Protein AF-A0A7X9C4D4-F1 (afdb_monomer_lite)

Secondary structure (DSSP, 8-state):
--HHHHHHHHHHHHHHHHHHHHHHHHHHHHHHHHHHHSTTHHHHTT-HHHHHHHHHHHHHHHHHHHHHHHHHHHHHHHHTT-TT--

pLDDT: mean 88.75, std 12.89, range [48.38, 98.81]

Foldseek 3Di:
DPVVVVLVVVLVVLVVVLVVLVVVLVVLVVVLCCCVPRVNVVVCVVVVVVSVVSVVVNVVSVVVSVVSVVVNVVSVVVVVPDPPPD

Structure (mmCIF, N/CA/C/O backbone):
data_AF-A0A7X9C4D4-F1
#
_entry.id   AF-A0A7X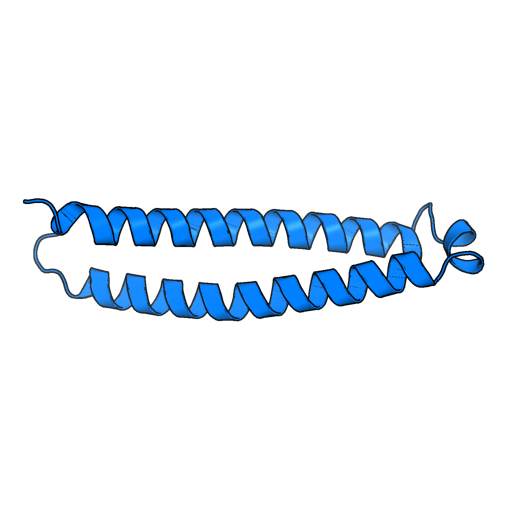9C4D4-F1
#
loop_
_atom_site.group_PDB
_atom_site.id
_atom_site.type_symbol
_atom_site.label_atom_id
_atom_site.label_alt_id
_atom_site.label_comp_id
_atom_site.label_asym_id
_atom_site.label_entity_id
_atom_site.label_seq_id
_atom_site.pdbx_PDB_ins_code
_atom_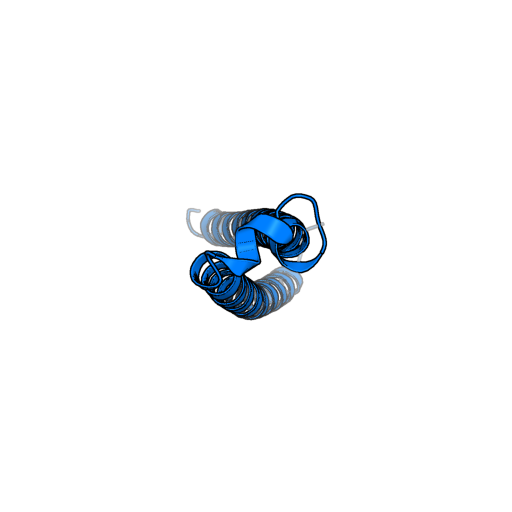site.Cartn_x
_atom_site.Cartn_y
_atom_site.Cartn_z
_atom_site.occupancy
_atom_site.B_iso_or_equiv
_atom_site.auth_seq_id
_atom_site.auth_comp_id
_atom_site.auth_asym_id
_atom_site.auth_atom_id
_atom_site.pdbx_PDB_model_num
ATOM 1 N N . MET A 1 1 ? -7.759 -7.865 31.438 1.00 48.38 1 MET A N 1
ATOM 2 C CA . MET A 1 1 ? -6.871 -6.721 31.131 1.00 48.38 1 MET A CA 1
ATOM 3 C C . MET A 1 1 ? -6.051 -6.909 29.843 1.00 48.38 1 MET A C 1
ATOM 5 O O . MET A 1 1 ? -5.424 -5.954 29.425 1.00 48.38 1 MET A O 1
ATOM 9 N N . MET A 1 2 ? -6.071 -8.083 29.188 1.00 53.94 2 MET A N 1
ATOM 10 C CA . MET A 1 2 ? -5.267 -8.373 27.981 1.00 53.94 2 MET A CA 1
ATOM 11 C C . MET A 1 2 ? -5.937 -7.918 26.663 1.00 53.94 2 MET A C 1
ATOM 13 O O . MET A 1 2 ? -5.267 -7.378 25.796 1.00 53.94 2 MET A O 1
ATOM 17 N N . GLN A 1 3 ? -7.271 -8.003 26.557 1.00 55.22 3 GLN A N 1
ATOM 18 C CA . GLN A 1 3 ? -8.008 -7.672 25.322 1.00 55.22 3 GLN A CA 1
ATOM 19 C C . GLN A 1 3 ? -8.076 -6.176 24.964 1.00 55.22 3 GLN A C 1
ATOM 21 O O . GLN A 1 3 ? -8.311 -5.844 23.809 1.00 55.22 3 GLN A O 1
ATOM 26 N N . LEU A 1 4 ? -7.858 -5.256 25.915 1.00 59.06 4 LEU A N 1
ATOM 27 C CA . LEU A 1 4 ? -7.899 -3.811 25.629 1.00 59.06 4 LEU A CA 1
ATOM 28 C C . LEU A 1 4 ? -6.670 -3.338 24.826 1.00 59.06 4 LEU A C 1
ATOM 30 O O . LEU 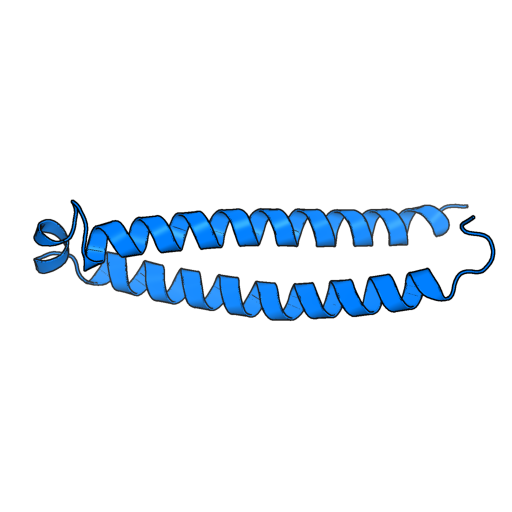A 1 4 ? -6.675 -2.225 24.323 1.00 59.06 4 LEU A O 1
ATOM 34 N N . TYR A 1 5 ? -5.621 -4.158 24.714 1.00 74.56 5 TYR A N 1
ATOM 35 C CA . TYR A 1 5 ? -4.396 -3.806 23.988 1.00 74.56 5 TYR A CA 1
ATOM 36 C C . TYR A 1 5 ? -4.301 -4.471 22.609 1.00 74.56 5 TYR A C 1
ATOM 38 O O . TYR A 1 5 ? -3.630 -3.945 21.727 1.00 74.56 5 TYR A O 1
ATOM 46 N N . GLU A 1 6 ? -4.985 -5.603 22.410 1.00 86.00 6 GLU A N 1
ATOM 47 C CA . GLU A 1 6 ? -4.938 -6.372 21.158 1.00 86.00 6 GLU A CA 1
ATOM 48 C C . GLU A 1 6 ? -5.553 -5.588 19.992 1.00 86.00 6 GLU A C 1
ATOM 50 O O . GLU A 1 6 ? -4.892 -5.413 18.975 1.00 86.00 6 GLU A O 1
ATOM 55 N N . TRP A 1 7 ? -6.742 -4.998 20.168 1.00 86.31 7 TRP A N 1
ATOM 56 C CA . TRP A 1 7 ? -7.385 -4.204 19.108 1.00 86.31 7 TRP A CA 1
ATOM 57 C C . TRP A 1 7 ? -6.558 -2.976 18.697 1.00 86.31 7 TRP A C 1
ATOM 59 O O . TRP A 1 7 ? -6.537 -2.606 17.524 1.00 86.31 7 TRP A O 1
ATOM 69 N N . LEU A 1 8 ? -5.868 -2.342 19.654 1.00 87.81 8 LEU A N 1
ATOM 70 C CA . LEU A 1 8 ? -5.019 -1.181 19.389 1.00 87.81 8 LEU A CA 1
ATOM 71 C C . LEU A 1 8 ? -3.776 -1.599 18.600 1.00 87.81 8 LEU A C 1
ATOM 73 O O . LEU A 1 8 ? -3.382 -0.910 17.661 1.00 87.81 8 LEU A O 1
ATOM 77 N N . LEU A 1 9 ? -3.181 -2.735 18.964 1.00 91.75 9 LEU A N 1
ATOM 78 C CA . LEU A 1 9 ? -2.053 -3.306 18.241 1.00 91.75 9 LEU A CA 1
ATOM 79 C C . LEU A 1 9 ? -2.456 -3.716 16.817 1.00 91.75 9 LEU A C 1
ATOM 81 O O . LEU A 1 9 ? -1.719 -3.428 15.877 1.00 91.75 9 LEU A O 1
ATOM 85 N N . ASP A 1 10 ? -3.626 -4.329 16.645 1.00 92.44 10 ASP A N 1
ATOM 86 C CA . ASP A 1 10 ? -4.162 -4.703 15.333 1.00 92.44 10 ASP A CA 1
ATOM 87 C C . ASP A 1 10 ? -4.390 -3.469 14.451 1.00 92.44 10 ASP A C 1
ATOM 89 O O . ASP A 1 10 ? -3.947 -3.442 13.302 1.00 92.44 10 ASP A O 1
ATOM 93 N N . TYR A 1 11 ? -4.987 -2.411 15.008 1.00 93.69 11 TYR A N 1
ATOM 94 C CA . TYR A 1 11 ? -5.163 -1.127 14.328 1.00 93.69 11 TYR A CA 1
ATOM 95 C C . TYR A 1 11 ? -3.820 -0.503 13.909 1.00 93.69 11 TYR A C 1
ATOM 97 O O . TYR A 1 11 ? -3.640 -0.113 12.754 1.00 93.69 11 TYR A O 1
ATOM 105 N N . GLN A 1 12 ? -2.844 -0.447 14.820 1.00 94.44 12 GLN A N 1
ATOM 106 C CA . GLN A 1 12 ? -1.512 0.091 14.525 1.00 94.44 12 GLN A CA 1
ATOM 107 C C . GLN A 1 12 ? -0.790 -0.730 13.451 1.00 94.44 12 GLN A C 1
ATOM 109 O O . GLN A 1 12 ? -0.186 -0.166 12.540 1.00 94.44 12 GLN A O 1
ATOM 114 N N . ASN A 1 13 ? -0.877 -2.059 13.518 1.00 97.06 13 ASN A N 1
ATOM 115 C CA . ASN A 1 13 ? -0.297 -2.947 12.515 1.00 97.06 13 ASN A CA 1
ATOM 116 C C . ASN A 1 13 ? -0.942 -2.752 11.141 1.00 97.06 13 ASN A C 1
ATOM 118 O O . ASN A 1 13 ? -0.229 -2.731 10.136 1.00 97.06 13 ASN A O 1
ATOM 122 N N . LEU A 1 14 ? -2.266 -2.581 11.091 1.00 97.88 14 LEU A N 1
ATOM 123 C CA . LEU A 1 14 ? -2.994 -2.287 9.861 1.00 97.88 14 LEU A CA 1
ATOM 124 C C . LEU A 1 14 ? -2.542 -0.954 9.252 1.00 97.88 14 LEU A C 1
ATOM 126 O O . LEU A 1 14 ? -2.182 -0.921 8.075 1.00 97.88 14 LEU A O 1
ATOM 130 N N . SER A 1 15 ? -2.463 0.105 10.062 1.00 97.62 15 SER A N 1
ATOM 131 C CA . SER A 1 15 ? -1.973 1.422 9.634 1.00 97.62 15 SER A CA 1
ATOM 132 C C . SER A 1 15 ? -0.541 1.352 9.092 1.00 97.62 15 SER A C 1
ATOM 134 O O . SER A 1 15 ? -0.277 1.805 7.981 1.00 97.62 15 SER A O 1
ATOM 136 N N . ASN A 1 16 ? 0.380 0.715 9.824 1.00 98.25 16 ASN A N 1
ATOM 137 C CA . ASN A 1 16 ? 1.774 0.549 9.393 1.00 98.25 16 ASN A CA 1
ATOM 138 C C . ASN A 1 16 ? 1.876 -0.249 8.085 1.00 98.25 16 ASN A C 1
ATOM 140 O O . ASN A 1 16 ? 2.741 -0.002 7.241 1.00 98.25 16 ASN A O 1
ATOM 144 N N . LYS A 1 17 ? 1.001 -1.244 7.908 1.00 98.50 17 LYS A N 1
ATOM 145 C CA . LYS A 1 17 ? 0.969 -2.055 6.694 1.00 98.50 17 LYS A CA 1
ATOM 146 C C . LYS A 1 17 ? 0.482 -1.249 5.491 1.00 98.50 17 LYS A C 1
ATOM 148 O O . LYS A 1 17 ? 1.044 -1.440 4.414 1.00 98.50 17 LYS A O 1
ATOM 153 N N . ILE A 1 18 ? -0.516 -0.381 5.666 1.00 98.75 18 ILE A N 1
ATOM 154 C CA . ILE A 1 18 ? -0.986 0.547 4.627 1.00 98.75 18 ILE A CA 1
ATOM 155 C C . ILE A 1 18 ? 0.152 1.487 4.225 1.00 98.75 18 ILE A C 1
ATOM 157 O O . ILE A 1 18 ? 0.521 1.493 3.055 1.00 98.75 18 ILE A O 1
ATOM 161 N N . GLU A 1 19 ? 0.796 2.158 5.184 1.00 98.62 19 GLU A N 1
ATOM 162 C CA . GLU A 1 19 ? 1.914 3.079 4.911 1.00 98.62 19 GLU A CA 1
ATOM 163 C C . GLU A 1 19 ? 3.051 2.383 4.139 1.00 98.62 19 GLU A C 1
ATOM 165 O O . GLU A 1 19 ? 3.599 2.902 3.163 1.00 98.62 19 GLU A O 1
ATOM 170 N N . TYR A 1 20 ? 3.381 1.145 4.521 1.00 98.62 20 TYR A N 1
ATOM 171 C CA . TYR A 1 20 ? 4.399 0.370 3.818 1.00 98.62 20 TYR A CA 1
ATOM 172 C C . TYR A 1 20 ? 3.988 -0.018 2.389 1.00 98.62 20 TYR A C 1
ATOM 174 O O . TYR A 1 20 ? 4.836 -0.059 1.492 1.00 98.62 20 TYR A O 1
ATOM 182 N N . LEU A 1 21 ? 2.710 -0.326 2.157 1.00 98.75 21 LEU A N 1
ATOM 183 C CA . LEU A 1 21 ? 2.192 -0.616 0.820 1.00 98.75 21 LEU A CA 1
ATOM 184 C C . LEU A 1 21 ? 2.160 0.642 -0.055 1.00 98.75 21 LEU A C 1
ATOM 186 O O . LEU A 1 21 ? 2.565 0.561 -1.211 1.00 98.75 21 LEU A O 1
ATOM 190 N N . GLU A 1 22 ? 1.778 1.799 0.487 1.00 98.75 22 GLU A N 1
ATOM 191 C CA . GLU A 1 22 ? 1.832 3.088 -0.217 1.00 98.75 22 GLU A CA 1
ATOM 192 C C . GLU A 1 22 ? 3.266 3.429 -0.637 1.00 98.75 22 GLU A C 1
ATOM 194 O O . GLU A 1 22 ? 3.526 3.720 -1.807 1.00 98.75 22 GLU A O 1
ATOM 199 N N . TYR A 1 23 ? 4.231 3.279 0.276 1.00 98.62 23 TYR A N 1
ATOM 200 C CA . TYR A 1 23 ? 5.651 3.453 -0.036 1.00 98.62 23 TYR A CA 1
ATOM 201 C C . TYR A 1 23 ? 6.113 2.537 -1.183 1.00 98.62 23 TYR A C 1
ATOM 203 O O . TYR A 1 23 ? 6.839 2.967 -2.091 1.00 98.62 23 TYR A O 1
ATOM 211 N N . GLN A 1 24 ? 5.705 1.264 -1.158 1.00 98.56 24 GLN A N 1
ATOM 212 C CA . GLN A 1 24 ? 6.033 0.318 -2.221 1.00 98.56 24 GLN A CA 1
ATOM 213 C C . GLN A 1 24 ? 5.361 0.678 -3.544 1.00 98.56 24 GLN A C 1
ATOM 215 O O . GLN A 1 24 ? 6.017 0.604 -4.585 1.00 98.56 24 GLN A O 1
ATOM 220 N N . LEU A 1 25 ? 4.090 1.074 -3.519 1.00 98.69 25 LEU A N 1
ATOM 221 C CA . LEU A 1 25 ? 3.346 1.492 -4.701 1.00 98.69 25 LEU A CA 1
ATOM 222 C C . LEU A 1 25 ? 4.061 2.649 -5.397 1.00 98.69 25 LEU A C 1
ATOM 224 O O . LEU A 1 25 ? 4.375 2.574 -6.585 1.00 98.69 25 LEU A O 1
ATOM 228 N N . ASP A 1 26 ? 4.405 3.675 -4.628 1.00 98.62 26 ASP A N 1
ATOM 229 C CA . ASP A 1 26 ? 5.121 4.853 -5.094 1.00 98.62 26 ASP A CA 1
ATOM 230 C C . ASP A 1 26 ? 6.480 4.508 -5.702 1.00 98.62 26 ASP A C 1
ATOM 232 O O . ASP A 1 26 ? 6.859 5.015 -6.763 1.00 98.62 26 ASP A O 1
ATOM 236 N N . ARG A 1 27 ? 7.232 3.619 -5.045 1.00 98.25 27 ARG A N 1
ATOM 237 C CA . ARG A 1 27 ? 8.513 3.134 -5.563 1.00 98.25 27 ARG A CA 1
ATOM 238 C C . ARG A 1 27 ? 8.342 2.410 -6.898 1.00 98.25 27 ARG A C 1
ATOM 240 O O . ARG A 1 27 ? 9.093 2.703 -7.827 1.00 98.25 27 ARG A O 1
ATOM 247 N N . ASN A 1 28 ? 7.379 1.496 -7.003 1.00 97.75 28 ASN A N 1
ATOM 248 C CA . ASN A 1 28 ? 7.153 0.722 -8.224 1.00 97.75 28 ASN A CA 1
ATOM 249 C C . ASN A 1 28 ? 6.612 1.593 -9.365 1.00 97.75 28 ASN A C 1
ATOM 251 O O . ASN A 1 28 ? 7.084 1.460 -10.489 1.00 97.75 28 ASN A O 1
ATOM 255 N N . LYS A 1 29 ? 5.720 2.553 -9.087 1.00 97.75 29 LYS A N 1
ATOM 256 C CA . LYS A 1 29 ? 5.249 3.535 -10.079 1.00 97.75 29 LYS A CA 1
ATOM 257 C C . LYS A 1 29 ? 6.390 4.395 -10.622 1.00 97.75 29 LYS A C 1
ATOM 259 O O . LYS A 1 29 ? 6.476 4.606 -11.832 1.00 97.75 29 LYS A O 1
ATOM 264 N N . ARG A 1 30 ? 7.303 4.861 -9.758 1.00 97.25 30 ARG A N 1
ATOM 265 C CA . ARG A 1 30 ? 8.510 5.590 -10.196 1.00 97.25 30 ARG A CA 1
ATOM 266 C C . ARG A 1 30 ? 9.414 4.729 -11.069 1.00 97.25 30 ARG A C 1
ATOM 268 O O . ARG A 1 30 ? 9.928 5.227 -12.065 1.00 97.25 30 ARG A O 1
ATOM 275 N N . GLU A 1 31 ? 9.604 3.464 -10.712 1.00 95.75 31 GLU A N 1
ATOM 276 C CA . GLU A 1 31 ? 10.418 2.551 -11.512 1.00 95.75 31 GLU A CA 1
ATOM 277 C C . GLU A 1 31 ? 9.762 2.260 -12.867 1.00 95.75 31 GLU A C 1
ATOM 279 O O . GLU A 1 31 ? 10.416 2.404 -13.895 1.00 95.75 31 GLU A O 1
ATOM 284 N N . LEU A 1 32 ? 8.460 1.963 -12.907 1.00 95.12 32 LEU A N 1
ATOM 285 C CA . LEU A 1 32 ? 7.727 1.765 -14.160 1.00 95.12 32 LEU A CA 1
ATOM 286 C C . LEU A 1 32 ? 7.853 2.988 -15.080 1.00 95.12 32 LEU A C 1
ATOM 288 O O . LEU A 1 32 ? 8.132 2.841 -16.268 1.00 95.12 32 LEU A O 1
ATOM 292 N N . LYS A 1 33 ? 7.749 4.201 -14.523 1.00 94.56 33 LYS A N 1
ATOM 293 C CA . LYS A 1 33 ? 7.965 5.449 -15.266 1.00 94.56 33 LYS A CA 1
ATOM 294 C C . LYS A 1 33 ? 9.339 5.487 -15.942 1.00 94.56 33 LYS A C 1
ATOM 296 O O . LYS A 1 33 ? 9.433 5.868 -17.106 1.00 94.56 33 LYS A O 1
ATOM 301 N N . ARG A 1 34 ? 10.400 5.043 -15.255 1.00 94.06 34 ARG A N 1
ATOM 302 C CA . ARG A 1 34 ? 11.754 4.957 -15.834 1.00 94.06 34 ARG A CA 1
ATOM 303 C C . ARG A 1 34 ? 11.810 4.022 -17.040 1.00 94.06 34 ARG A C 1
ATOM 305 O O . ARG A 1 34 ? 12.464 4.359 -18.024 1.00 94.06 34 ARG A O 1
ATOM 312 N N . TRP A 1 35 ? 11.106 2.892 -16.983 1.00 92.38 35 TRP A N 1
ATOM 313 C CA . TRP A 1 35 ? 11.047 1.896 -18.061 1.00 92.38 35 TRP A CA 1
ATOM 314 C C . TRP A 1 35 ? 10.173 2.303 -19.252 1.00 92.38 35 TRP A C 1
ATOM 316 O O . TRP A 1 35 ? 10.464 1.904 -20.380 1.00 92.38 35 TRP A O 1
ATOM 326 N N . VAL A 1 36 ? 9.103 3.065 -19.020 1.00 89.38 36 VAL A N 1
ATOM 327 C CA . VAL A 1 36 ? 8.139 3.441 -20.069 1.00 89.38 36 VAL A CA 1
ATOM 328 C C . VAL A 1 36 ? 8.539 4.736 -20.773 1.00 89.38 36 VAL A C 1
ATOM 330 O O . VAL A 1 36 ? 8.454 4.815 -21.997 1.00 89.38 36 VAL A O 1
ATOM 333 N N . GLU A 1 37 ? 8.992 5.738 -20.020 1.00 89.88 37 GLU A N 1
ATOM 334 C CA . GLU A 1 37 ? 9.233 7.094 -20.538 1.00 89.88 37 GLU A CA 1
ATOM 335 C C . GLU A 1 37 ? 10.505 7.765 -19.994 1.00 89.88 37 GLU A C 1
ATOM 337 O O . GLU A 1 37 ? 10.772 8.925 -20.304 1.00 89.88 37 GLU A O 1
ATOM 342 N N . GLY A 1 38 ? 11.283 7.073 -19.160 1.00 88.81 38 GLY A N 1
ATOM 343 C CA . GLY A 1 38 ? 12.475 7.631 -18.530 1.00 88.81 38 GLY A CA 1
ATOM 344 C C . GLY A 1 38 ? 13.787 7.084 -19.081 1.00 88.81 38 GLY A C 1
ATOM 345 O O . GLY A 1 38 ? 13.904 6.654 -20.227 1.00 88.81 38 GLY A O 1
ATOM 346 N N . ASP A 1 39 ? 14.806 7.106 -18.228 1.00 92.25 39 ASP A N 1
ATOM 347 C CA . ASP A 1 39 ? 16.185 6.747 -18.559 1.00 92.25 39 ASP A CA 1
ATOM 348 C C . ASP A 1 39 ? 16.360 5.290 -19.018 1.00 92.25 39 ASP A C 1
ATOM 350 O O . ASP A 1 39 ? 17.331 4.980 -19.710 1.00 92.25 39 ASP A O 1
ATOM 354 N N . LEU A 1 40 ? 15.412 4.406 -18.694 1.00 89.81 40 LEU A N 1
ATOM 355 C CA . LEU A 1 40 ? 15.432 2.992 -19.071 1.00 89.81 40 LEU A CA 1
ATOM 356 C C . LEU A 1 40 ? 14.546 2.666 -20.285 1.00 89.81 40 LEU A C 1
ATOM 358 O O . LEU A 1 40 ? 14.506 1.512 -20.710 1.00 89.81 40 LEU A O 1
ATOM 362 N N . GLN A 1 41 ? 13.886 3.652 -20.903 1.00 87.25 41 GLN A N 1
ATOM 363 C CA . GLN A 1 41 ? 12.986 3.428 -22.043 1.00 87.25 41 GLN A CA 1
ATOM 364 C C . GLN A 1 41 ? 13.672 2.718 -23.221 1.00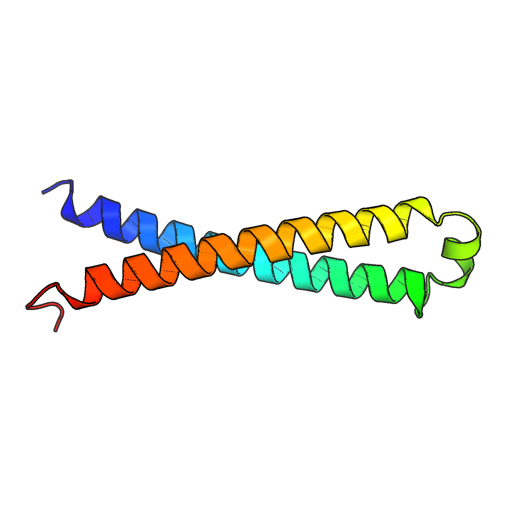 87.25 41 GLN A C 1
ATOM 366 O O . GLN A 1 41 ? 13.108 1.809 -23.827 1.00 87.25 41 GLN A O 1
ATOM 371 N N . ASN A 1 42 ? 14.921 3.076 -23.521 1.00 84.31 42 ASN A N 1
ATOM 372 C CA . ASN A 1 42 ? 15.672 2.450 -24.613 1.00 84.31 42 ASN A CA 1
ATOM 373 C C . ASN A 1 42 ? 16.185 1.042 -24.262 1.00 84.31 42 ASN A C 1
ATOM 375 O O . ASN A 1 42 ? 16.465 0.255 -25.164 1.00 84.31 42 ASN A O 1
ATOM 379 N N . VAL A 1 43 ? 16.290 0.711 -22.969 1.00 81.56 43 VAL A N 1
ATOM 380 C CA . VAL A 1 43 ? 16.595 -0.650 -22.493 1.00 81.56 43 VAL A CA 1
ATOM 381 C C . VAL A 1 43 ? 15.341 -1.526 -22.591 1.00 81.56 43 VAL A C 1
ATOM 383 O O . VAL A 1 43 ? 15.421 -2.681 -23.006 1.00 81.56 43 VAL A O 1
ATOM 386 N N . SER A 1 44 ? 14.164 -0.957 -22.299 1.00 65.50 44 SER A N 1
ATOM 387 C CA . SER A 1 44 ? 12.875 -1.666 -22.295 1.00 65.50 44 SER A CA 1
ATOM 388 C C . SER A 1 44 ? 12.470 -2.232 -23.661 1.00 65.50 44 SER A C 1
ATOM 390 O O . SER A 1 44 ? 11.811 -3.273 -23.715 1.00 65.50 44 SER A O 1
ATOM 392 N N . LEU A 1 45 ? 12.938 -1.630 -24.764 1.00 61.25 45 LEU A N 1
ATOM 393 C CA . LEU A 1 45 ? 12.773 -2.164 -26.125 1.00 61.25 45 LEU A CA 1
ATOM 394 C C . LEU A 1 45 ? 13.294 -3.608 -26.264 1.00 61.25 45 LEU A C 1
ATOM 396 O O . LEU A 1 45 ? 12.779 -4.352 -27.098 1.00 61.25 45 LEU A O 1
ATOM 400 N N . ASN A 1 46 ? 14.243 -4.015 -25.411 1.00 64.25 46 ASN A N 1
ATOM 401 C CA . ASN A 1 46 ? 14.814 -5.362 -25.374 1.00 64.25 46 ASN A CA 1
ATOM 402 C C . ASN A 1 46 ? 14.298 -6.227 -24.200 1.00 64.25 46 ASN A C 1
ATOM 404 O O . ASN A 1 46 ? 14.478 -7.442 -24.233 1.00 64.25 46 ASN A O 1
ATOM 408 N N . GLU A 1 47 ? 13.640 -5.646 -23.184 1.00 68.44 47 GLU A N 1
ATOM 409 C CA . GLU A 1 47 ? 13.290 -6.322 -21.915 1.00 68.44 47 GLU A CA 1
ATOM 410 C C . GLU A 1 47 ? 11.862 -6.015 -21.403 1.00 68.44 47 GLU A C 1
ATOM 412 O O . GLU A 1 47 ? 11.628 -5.853 -20.204 1.00 68.44 47 GLU A O 1
ATOM 417 N N . LYS A 1 48 ? 10.861 -5.980 -22.298 1.00 73.50 48 LYS A N 1
ATOM 418 C CA . LYS A 1 48 ? 9.432 -5.729 -21.970 1.00 73.50 48 LYS A CA 1
ATOM 419 C C . LYS A 1 48 ? 8.859 -6.530 -20.784 1.00 73.50 48 LYS A C 1
ATOM 421 O O . LYS A 1 48 ? 7.860 -6.117 -20.200 1.00 73.50 48 LYS A O 1
ATOM 426 N N . SER A 1 49 ? 9.466 -7.657 -20.415 1.00 76.06 49 SER A N 1
ATOM 427 C CA . SER A 1 49 ? 9.036 -8.488 -19.286 1.00 76.06 49 SER A CA 1
ATOM 428 C C . SER A 1 49 ? 9.199 -7.813 -17.918 1.00 76.06 49 SER A C 1
ATOM 430 O O . SER A 1 49 ? 8.428 -8.118 -17.010 1.00 76.06 49 SER A O 1
ATOM 432 N N . ILE A 1 50 ? 10.161 -6.895 -17.747 1.00 83.25 50 ILE A N 1
ATOM 433 C CA . ILE A 1 50 ? 10.374 -6.195 -16.469 1.00 83.25 50 ILE A CA 1
ATOM 434 C C . ILE A 1 50 ? 9.258 -5.179 -16.222 1.00 83.25 50 ILE A C 1
ATOM 436 O O . ILE A 1 50 ? 8.648 -5.194 -15.156 1.00 83.25 50 ILE A O 1
ATOM 440 N N . ALA A 1 51 ? 8.947 -4.345 -17.219 1.00 82.62 51 ALA A N 1
ATOM 441 C CA . ALA A 1 51 ? 7.855 -3.375 -17.132 1.00 82.62 51 ALA A CA 1
ATOM 442 C C . ALA A 1 51 ? 6.500 -4.063 -16.891 1.00 82.62 51 ALA A C 1
ATOM 444 O O . ALA A 1 51 ? 5.778 -3.670 -15.982 1.00 82.62 51 ALA A O 1
ATOM 445 N N . SER A 1 52 ? 6.211 -5.153 -17.613 1.00 83.06 52 SER A N 1
ATOM 446 C CA . SER A 1 52 ? 4.978 -5.930 -17.416 1.00 83.06 52 SER A CA 1
ATOM 447 C C . SER A 1 52 ? 4.861 -6.516 -16.002 1.00 83.06 52 SER A C 1
ATOM 449 O O . SER A 1 52 ? 3.778 -6.513 -15.427 1.00 83.06 52 SER A O 1
ATOM 451 N N . ARG A 1 53 ? 5.971 -6.961 -15.398 1.00 91.75 53 ARG A N 1
ATOM 452 C CA . ARG A 1 53 ? 5.970 -7.429 -14.005 1.00 91.75 53 ARG A CA 1
ATOM 453 C C . ARG A 1 53 ? 5.731 -6.294 -13.013 1.00 91.75 53 ARG A C 1
ATOM 455 O O . ARG A 1 53 ? 5.091 -6.508 -11.993 1.00 91.75 53 ARG A O 1
ATOM 462 N N . LEU A 1 54 ? 6.258 -5.099 -13.285 1.00 94.62 54 LEU A N 1
ATOM 463 C CA . LEU A 1 54 ? 6.000 -3.928 -12.444 1.00 94.62 54 LEU A CA 1
ATOM 464 C C . LEU A 1 54 ? 4.525 -3.524 -12.494 1.00 94.62 54 LEU A C 1
ATOM 466 O O . LEU A 1 54 ? 3.981 -3.171 -11.456 1.00 94.62 54 LEU A O 1
ATOM 470 N N . GLU A 1 55 ? 3.876 -3.609 -13.657 1.00 95.31 55 GLU A N 1
ATOM 471 C CA . GLU A 1 55 ? 2.434 -3.360 -13.796 1.00 95.31 55 GLU A CA 1
ATOM 472 C C . GLU A 1 55 ? 1.599 -4.354 -12.975 1.00 95.31 55 GLU A C 1
ATOM 474 O O . GLU A 1 55 ? 0.713 -3.929 -12.238 1.00 95.31 55 GLU A O 1
ATOM 479 N N . GLU A 1 56 ? 1.921 -5.650 -13.036 1.00 96.19 56 GLU A N 1
ATOM 480 C CA . GLU A 1 56 ? 1.270 -6.690 -12.221 1.00 96.19 56 GLU A CA 1
ATOM 481 C C . GLU A 1 56 ? 1.471 -6.439 -10.717 1.00 96.19 56 GLU A C 1
ATOM 483 O O . GLU A 1 56 ? 0.509 -6.404 -9.954 1.00 96.19 56 GLU A O 1
ATOM 488 N N . VAL A 1 57 ? 2.705 -6.145 -10.293 1.00 97.44 57 VAL A N 1
ATOM 489 C CA . VAL A 1 57 ? 3.016 -5.819 -8.889 1.00 97.44 57 VAL A CA 1
ATOM 490 C C . VAL A 1 57 ? 2.278 -4.562 -8.419 1.00 97.44 57 VAL A C 1
ATOM 492 O O . VAL A 1 57 ? 1.802 -4.517 -7.287 1.00 97.44 57 VAL A O 1
ATOM 495 N N . ILE A 1 58 ? 2.185 -3.527 -9.259 1.00 98.56 58 ILE A N 1
ATOM 496 C CA . ILE A 1 58 ? 1.435 -2.302 -8.947 1.00 98.56 58 ILE A CA 1
ATOM 497 C C . ILE A 1 58 ? -0.044 -2.627 -8.756 1.00 98.56 58 ILE A C 1
ATOM 499 O O . ILE A 1 58 ? -0.618 -2.196 -7.758 1.00 98.56 58 ILE A O 1
ATOM 503 N N . PHE A 1 59 ? -0.633 -3.406 -9.665 1.00 98.31 59 PHE A N 1
ATOM 504 C CA . PHE A 1 59 ? -2.030 -3.821 -9.580 1.00 98.31 59 PHE A CA 1
ATOM 505 C C . PHE A 1 59 ? -2.321 -4.578 -8.277 1.00 98.31 59 PHE A C 1
ATOM 507 O O . PHE A 1 59 ? -3.274 -4.244 -7.574 1.00 98.31 59 PHE A O 1
ATOM 514 N N . ASP A 1 60 ? -1.469 -5.537 -7.910 1.00 98.50 60 ASP A N 1
ATOM 515 C CA . ASP A 1 60 ? -1.630 -6.310 -6.677 1.00 98.50 60 ASP A CA 1
ATOM 516 C C . ASP A 1 60 ? -1.540 -5.427 -5.424 1.00 98.50 60 ASP A C 1
ATOM 518 O O . ASP A 1 60 ? -2.323 -5.589 -4.485 1.00 98.50 60 ASP A O 1
ATOM 522 N N . ILE A 1 61 ? -0.615 -4.459 -5.406 1.00 98.69 61 ILE A N 1
ATOM 523 C CA . ILE A 1 61 ? -0.479 -3.510 -4.293 1.00 98.69 61 ILE A CA 1
ATOM 524 C C . ILE A 1 61 ? -1.704 -2.593 -4.201 1.00 98.69 61 ILE A C 1
ATOM 526 O O . ILE A 1 61 ? -2.198 -2.366 -3.099 1.00 98.69 61 ILE A O 1
ATOM 530 N N . GLU A 1 62 ? -2.205 -2.068 -5.323 1.00 98.81 62 GLU A N 1
ATOM 531 C CA . GLU A 1 62 ? -3.409 -1.225 -5.345 1.00 98.81 62 GLU A CA 1
ATOM 532 C C . GLU A 1 62 ? -4.644 -1.989 -4.865 1.00 98.81 62 GLU A C 1
ATOM 534 O O . GLU A 1 62 ? -5.427 -1.468 -4.068 1.00 98.81 62 GLU A O 1
ATOM 539 N N . HIS A 1 63 ? -4.794 -3.240 -5.301 1.00 98.62 63 HIS A N 1
ATOM 540 C CA . HIS A 1 63 ? -5.866 -4.115 -4.852 1.00 98.62 63 HIS A CA 1
ATOM 541 C C . HIS A 1 63 ? -5.783 -4.381 -3.343 1.00 98.62 63 HIS A C 1
ATOM 543 O O . HIS A 1 63 ? -6.777 -4.236 -2.632 1.00 98.62 63 HIS A O 1
ATOM 549 N N . GLU A 1 64 ? -4.600 -4.720 -2.828 1.00 98.56 64 GLU A N 1
ATOM 550 C CA . GLU A 1 64 ? -4.403 -4.961 -1.397 1.00 98.56 64 GLU A CA 1
ATOM 551 C C . GLU A 1 64 ? -4.629 -3.693 -0.558 1.00 98.56 64 GLU A C 1
ATOM 553 O O . GLU A 1 64 ? -5.244 -3.761 0.507 1.00 98.56 64 GLU A O 1
ATOM 558 N N . LEU A 1 65 ? -4.177 -2.529 -1.037 1.00 98.75 65 LEU A N 1
ATOM 559 C CA . LEU A 1 65 ? -4.445 -1.242 -0.392 1.00 98.75 65 LEU A CA 1
ATOM 560 C C . LEU A 1 65 ? -5.943 -0.977 -0.284 1.00 98.75 65 LEU A C 1
ATOM 562 O O . LEU A 1 65 ? -6.403 -0.605 0.792 1.00 98.75 65 LEU A O 1
ATOM 566 N N . ALA A 1 66 ? -6.712 -1.219 -1.348 1.00 98.62 66 ALA A N 1
ATOM 567 C CA . ALA A 1 66 ? -8.158 -1.021 -1.323 1.00 98.62 66 ALA A CA 1
ATOM 568 C C . ALA A 1 66 ? -8.836 -1.862 -0.227 1.00 98.62 66 ALA A C 1
ATOM 570 O O . ALA A 1 66 ? -9.664 -1.340 0.520 1.00 98.62 66 ALA A O 1
ATOM 571 N N . HIS A 1 67 ? -8.454 -3.136 -0.077 1.00 98.50 67 HIS A N 1
ATOM 572 C CA . HIS A 1 67 ? -8.975 -3.988 1.002 1.00 98.50 67 HIS A CA 1
ATOM 573 C C . HIS A 1 67 ? -8.585 -3.466 2.381 1.00 98.50 67 HIS A C 1
ATOM 575 O O . HIS A 1 67 ? -9.442 -3.313 3.245 1.00 98.50 67 HIS A O 1
ATOM 581 N N . LYS A 1 68 ? -7.316 -3.100 2.578 1.00 98.31 68 LYS A N 1
ATOM 582 C CA . LYS A 1 68 ? -6.841 -2.623 3.883 1.00 98.31 68 LYS A CA 1
ATOM 583 C C . LYS A 1 68 ? -7.405 -1.269 4.285 1.00 98.31 68 LYS A C 1
ATOM 585 O O . LYS A 1 68 ? -7.639 -1.044 5.465 1.00 98.31 68 LYS A O 1
ATOM 590 N N . MET A 1 69 ? -7.636 -0.373 3.331 1.00 98.25 69 MET A N 1
ATOM 591 C CA . MET A 1 69 ? -8.299 0.902 3.602 1.00 98.25 69 MET A CA 1
ATOM 592 C C . MET A 1 69 ? -9.758 0.691 4.029 1.00 98.25 69 MET A C 1
ATOM 594 O O . MET A 1 69 ? -10.238 1.417 4.898 1.00 98.25 69 MET A O 1
ATOM 598 N N . ASN A 1 70 ? -10.444 -0.325 3.488 1.00 98.31 70 ASN A N 1
ATOM 599 C CA . ASN A 1 70 ? -11.767 -0.721 3.980 1.00 98.31 70 ASN A CA 1
ATOM 600 C C . ASN A 1 70 ? -11.687 -1.296 5.403 1.00 98.31 70 ASN A C 1
ATOM 602 O O . ASN A 1 70 ? -12.470 -0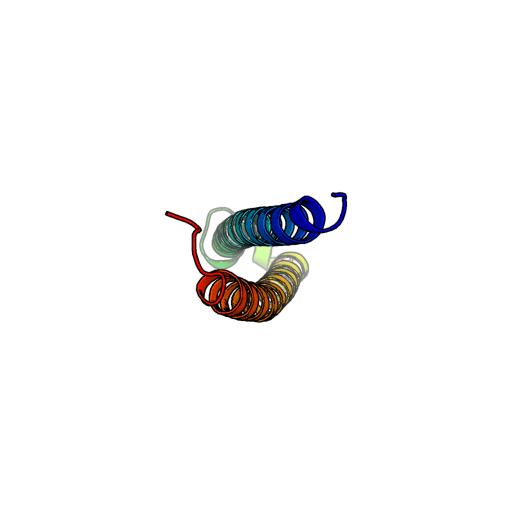.890 6.260 1.00 98.31 70 ASN A O 1
ATOM 606 N N . ASP A 1 71 ? -10.710 -2.168 5.680 1.00 97.62 71 ASP A N 1
ATOM 607 C CA . ASP A 1 71 ? -10.489 -2.707 7.030 1.00 97.62 71 ASP A CA 1
ATOM 608 C C . ASP A 1 71 ? -10.203 -1.584 8.046 1.00 97.62 71 ASP A C 1
ATOM 610 O O . ASP A 1 71 ? -10.697 -1.615 9.175 1.00 97.62 71 ASP A O 1
ATOM 614 N N . LEU A 1 72 ? -9.426 -0.567 7.646 1.00 97.31 72 LEU A N 1
ATOM 615 C CA . LEU A 1 72 ? -9.087 0.577 8.494 1.00 97.31 72 LEU A CA 1
ATOM 616 C C . LEU A 1 72 ? -10.335 1.400 8.804 1.00 97.31 72 LEU A C 1
ATOM 618 O O . LEU A 1 72 ? -10.585 1.713 9.965 1.00 97.31 72 LEU A O 1
ATOM 622 N N . TYR A 1 73 ? -11.148 1.684 7.785 1.00 96.44 73 TYR A N 1
ATOM 623 C CA . TYR A 1 73 ? -12.420 2.380 7.951 1.00 96.44 73 TYR A CA 1
ATOM 624 C C . TYR A 1 73 ? -13.355 1.648 8.928 1.00 96.44 73 TYR A C 1
ATOM 626 O O . TYR A 1 73 ? -13.963 2.268 9.807 1.00 96.44 73 TYR A O 1
ATOM 634 N N . ASP A 1 74 ? -13.457 0.322 8.818 1.00 95.25 74 ASP A N 1
ATOM 635 C CA . ASP A 1 74 ? -14.280 -0.482 9.723 1.00 95.25 74 ASP A CA 1
ATOM 636 C C . ASP A 1 74 ? -13.728 -0.491 11.159 1.00 95.25 74 ASP A C 1
ATOM 638 O O . ASP A 1 74 ? -14.507 -0.404 12.118 1.00 95.25 74 ASP A O 1
ATOM 642 N N . ALA A 1 75 ? -12.402 -0.526 11.326 1.00 92.94 75 ALA A N 1
ATOM 643 C CA . ALA A 1 75 ? -11.750 -0.405 12.627 1.00 92.94 75 ALA A CA 1
ATOM 644 C C . ALA A 1 75 ? -11.996 0.973 13.269 1.00 92.94 75 ALA A C 1
ATOM 646 O O . ALA A 1 75 ? -12.409 1.044 14.427 1.00 92.94 75 ALA A O 1
ATOM 647 N N . GLU A 1 76 ? -11.830 2.066 12.521 1.00 92.12 76 GLU A N 1
ATOM 648 C CA . GLU A 1 76 ? -12.109 3.432 12.990 1.00 92.12 76 GLU A CA 1
ATOM 649 C C . GLU A 1 76 ? -13.574 3.593 13.415 1.00 92.12 76 GLU A C 1
ATOM 651 O O . GLU A 1 76 ? -13.871 4.151 14.474 1.00 92.12 76 GLU A O 1
ATOM 656 N N . LYS A 1 77 ? -14.502 3.028 12.637 1.00 92.31 77 LYS A N 1
ATOM 657 C CA . LYS A 1 77 ? -15.938 3.018 12.945 1.00 92.31 77 LYS A CA 1
ATOM 658 C C . LYS A 1 77 ? -16.286 2.189 14.182 1.00 92.31 77 LYS A C 1
ATOM 660 O O . LYS A 1 77 ? -17.311 2.438 14.822 1.00 92.31 77 LYS A O 1
ATOM 665 N N . LEU A 1 78 ? -15.502 1.161 14.505 1.00 89.19 78 LEU A N 1
ATOM 666 C CA . LEU A 1 78 ? -15.650 0.415 15.753 1.00 89.19 78 LEU A CA 1
ATOM 667 C C . LEU A 1 78 ? -15.141 1.244 16.935 1.00 89.19 78 LEU A C 1
ATOM 669 O O . LEU A 1 78 ? -15.864 1.393 17.919 1.00 89.19 78 LEU A O 1
ATOM 673 N N . ILE A 1 79 ? -13.940 1.813 16.810 1.00 86.12 79 ILE A N 1
ATOM 674 C CA . ILE A 1 79 ? -13.298 2.636 17.843 1.00 86.12 79 ILE A CA 1
ATOM 675 C C . ILE A 1 79 ? -14.174 3.843 18.193 1.00 86.12 79 ILE A C 1
ATOM 677 O O . ILE A 1 79 ? -14.349 4.151 19.369 1.00 86.12 79 ILE A O 1
ATOM 681 N N . SER A 1 80 ? -14.817 4.468 17.200 1.00 87.31 80 SER A N 1
ATOM 682 C CA . SER A 1 80 ? -15.705 5.618 17.412 1.00 87.31 80 SER A CA 1
ATOM 683 C C . SER A 1 80 ? -16.950 5.313 18.260 1.00 87.31 80 SER A C 1
ATOM 685 O O . SER A 1 80 ? -17.681 6.234 18.613 1.00 87.31 80 SER A O 1
ATOM 687 N N . LYS A 1 81 ? -17.252 4.037 18.539 1.00 86.94 81 LYS A N 1
ATOM 688 C CA . LYS A 1 81 ? -18.375 3.621 19.398 1.00 86.94 81 LYS A CA 1
ATOM 689 C C . LYS A 1 81 ? -17.973 3.455 20.862 1.00 86.94 81 LYS A C 1
ATOM 691 O O . LYS A 1 81 ? -18.848 3.217 21.691 1.00 86.94 81 LYS A O 1
ATOM 696 N N . PHE A 1 82 ? -16.682 3.518 21.184 1.00 83.75 82 PHE A N 1
ATOM 697 C CA . PHE A 1 82 ? -16.225 3.445 22.564 1.00 83.75 82 PHE A CA 1
ATOM 698 C C . PHE A 1 82 ? -16.445 4.800 23.250 1.00 83.75 82 PHE A C 1
ATOM 700 O O . PHE A 1 82 ? -15.875 5.815 22.859 1.00 83.75 82 PHE A O 1
ATOM 707 N N . GLU A 1 83 ? -17.303 4.815 24.271 1.00 71.88 83 GLU A N 1
ATOM 708 C CA . GLU A 1 83 ? -17.525 5.981 25.131 1.00 71.88 83 GLU A CA 1
ATOM 709 C C . GLU A 1 83 ? -16.334 6.160 26.093 1.00 71.88 83 GLU A C 1
ATOM 711 O O . GLU A 1 83 ? -15.841 5.183 26.658 1.00 71.88 83 GLU A O 1
ATOM 716 N N . GLY A 1 84 ? -15.876 7.401 26.305 1.00 64.62 84 GLY A N 1
ATOM 717 C CA . GLY A 1 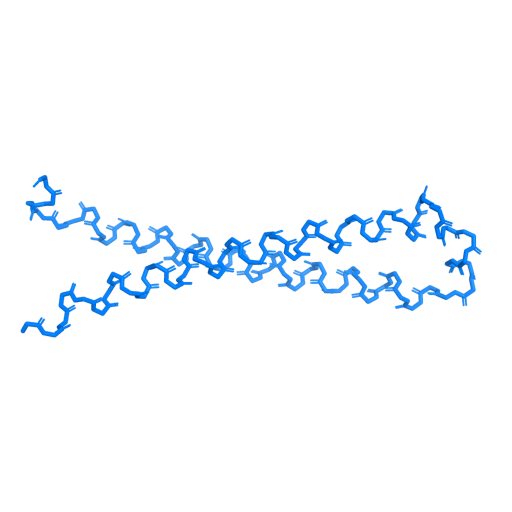84 ? -14.810 7.709 27.273 1.00 64.62 84 GLY A CA 1
ATOM 718 C C . GLY A 1 84 ? -13.371 7.569 26.758 1.00 64.62 84 GLY A C 1
ATOM 719 O O . GLY A 1 84 ? -12.473 7.336 27.560 1.00 64.62 84 GLY A O 1
ATOM 720 N N . LEU A 1 85 ? -13.149 7.707 25.445 1.00 60.94 85 LEU A N 1
ATOM 721 C CA . LEU A 1 85 ? -11.814 7.892 24.848 1.00 60.94 85 LEU A CA 1
ATOM 722 C C . LEU A 1 85 ? -11.350 9.370 24.825 1.00 60.94 85 LEU A C 1
ATOM 724 O O . LEU A 1 85 ? -10.363 9.674 24.156 1.00 60.94 85 LEU A O 1
ATOM 728 N N . GLU A 1 86 ? -12.060 10.269 25.522 1.00 56.72 86 GLU A N 1
ATOM 729 C CA . GLU A 1 86 ? -11.567 11.626 25.837 1.00 56.72 86 GLU A CA 1
ATOM 730 C C . GLU A 1 86 ? -10.454 11.608 26.894 1.00 56.72 86 GLU A C 1
ATOM 732 O O . GLU A 1 86 ? -10.530 10.777 27.830 1.00 56.72 86 GLU A O 1
#

Sequence (86 aa):
MMQLYEWLLDYQNLSNKIEYLEYQLDRNKRELKRWVEGDLQNVSLNEKSIASRLEEVIFDIEHELAHKMNDLYDAEKLISKFEGLE

Radius of gyration: 18.94 Å; chains: 1; bounding box: 35×20×57 Å